Protein AF-A0A512BC53-F1 (afdb_monomer_lite)

Foldseek 3Di:
DDPVVVVVVVVCVVVVNLPVVVVLVVDVCSVVVVLVVVLVVLVPDPDDPVVSVVVSVVVVVSSVVSVVVVVVVVVVVVVCVVVPD

Sequence (85 aa):
MDTEKLEQIIDSISKGDTSLIEVFFKKPGGRKFFESLVLIVISRLPYEQEEKEDLFIAFRKALNKIEERIKHQKEGQKILQQVYG

Radius of gyration: 15.36 Å; chains: 1; bounding box: 41×29×39 Å

Structure (mmCIF, N/CA/C/O backbone):
data_AF-A0A512BC53-F1
#
_entry.id   AF-A0A512BC53-F1
#
loop_
_atom_site.group_PDB
_atom_site.id
_atom_site.type_symbol
_atom_site.label_atom_id
_atom_site.label_alt_id
_ato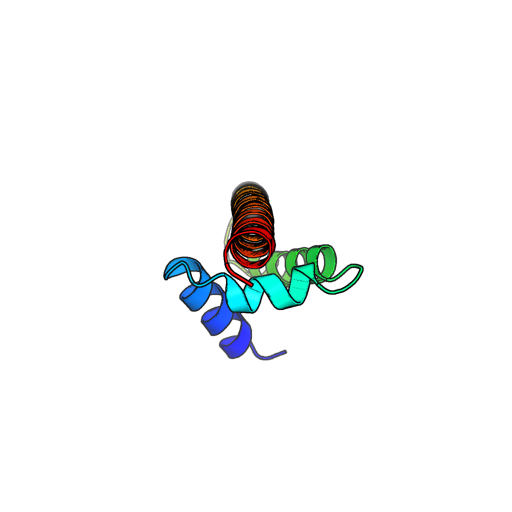m_site.label_comp_id
_atom_site.label_asym_id
_atom_site.label_entity_id
_atom_site.label_seq_id
_atom_site.pdbx_PDB_ins_code
_atom_site.Cartn_x
_atom_site.Cartn_y
_atom_site.Cartn_z
_atom_site.occupancy
_atom_site.B_iso_or_equiv
_atom_site.auth_seq_id
_atom_site.auth_comp_id
_atom_site.auth_asym_id
_atom_site.auth_atom_id
_atom_site.pdbx_PDB_model_num
ATOM 1 N N . MET A 1 1 ? -4.967 -15.425 -8.037 1.00 52.62 1 MET A N 1
ATOM 2 C CA . MET A 1 1 ? -5.498 -14.083 -7.728 1.00 52.62 1 MET A CA 1
ATOM 3 C C . MET A 1 1 ? -5.432 -13.322 -9.030 1.00 52.62 1 MET A C 1
ATOM 5 O O . MET A 1 1 ? -4.328 -13.055 -9.486 1.00 52.62 1 MET A O 1
ATOM 9 N N . ASP A 1 2 ? -6.582 -13.143 -9.672 1.00 56.69 2 ASP A N 1
ATOM 10 C CA . ASP A 1 2 ? -6.672 -12.622 -11.037 1.00 56.69 2 ASP A CA 1
ATOM 11 C C . ASP A 1 2 ? -6.183 -11.179 -11.099 1.00 56.69 2 ASP A C 1
ATOM 13 O O . ASP A 1 2 ? -6.522 -10.361 -10.241 1.00 56.69 2 ASP A O 1
ATOM 17 N N . THR A 1 3 ? -5.364 -10.880 -12.101 1.00 55.81 3 THR A N 1
ATOM 18 C CA . THR A 1 3 ? -4.823 -9.547 -12.397 1.00 55.81 3 THR A CA 1
ATOM 19 C C . THR A 1 3 ? -5.915 -8.479 -12.472 1.00 55.81 3 THR A C 1
ATOM 21 O O . THR A 1 3 ? -5.700 -7.372 -11.988 1.00 55.81 3 THR A O 1
ATOM 24 N N . GLU A 1 4 ? -7.117 -8.842 -12.925 1.00 64.06 4 GLU A N 1
ATOM 25 C CA . GLU A 1 4 ? -8.303 -7.972 -12.941 1.00 64.06 4 GLU A CA 1
ATOM 26 C C . GLU A 1 4 ? -8.662 -7.411 -11.557 1.00 64.06 4 GLU A C 1
ATOM 28 O O . GLU A 1 4 ? -9.015 -6.241 -11.423 1.00 64.06 4 GLU A O 1
ATOM 33 N N . LYS A 1 5 ? -8.529 -8.209 -10.487 1.00 65.38 5 LYS A N 1
ATOM 34 C CA . LYS A 1 5 ? -8.809 -7.730 -9.121 1.00 65.38 5 LYS A CA 1
ATOM 35 C C . LYS A 1 5 ? -7.775 -6.717 -8.654 1.00 65.38 5 LYS A C 1
ATOM 37 O O . LYS A 1 5 ? -8.100 -5.835 -7.866 1.00 65.38 5 LYS A O 1
ATOM 42 N N . LEU A 1 6 ? -6.532 -6.848 -9.109 1.00 65.75 6 LEU A N 1
ATOM 43 C CA . LEU A 1 6 ? -5.484 -5.895 -8.773 1.00 65.75 6 LEU A CA 1
ATOM 44 C C . LEU A 1 6 ? -5.672 -4.582 -9.539 1.00 65.75 6 LEU A C 1
ATOM 46 O O . LEU A 1 6 ? -5.536 -3.523 -8.937 1.00 65.75 6 LEU A O 1
ATOM 50 N N . GLU A 1 7 ? -6.042 -4.642 -10.818 1.00 68.56 7 GLU A N 1
ATOM 51 C CA . GLU A 1 7 ? -6.374 -3.453 -11.612 1.00 68.56 7 GLU A CA 1
ATOM 52 C C . GLU A 1 7 ? -7.542 -2.676 -11.006 1.00 68.56 7 GLU A C 1
ATOM 54 O O . GLU A 1 7 ? -7.442 -1.464 -10.842 1.00 68.56 7 GLU A O 1
ATOM 59 N N . GLN A 1 8 ? -8.597 -3.369 -10.567 1.00 69.75 8 GLN A N 1
ATOM 60 C CA . GLN A 1 8 ? -9.713 -2.741 -9.852 1.00 69.75 8 GLN A CA 1
ATOM 61 C C . GLN A 1 8 ? -9.260 -2.048 -8.562 1.00 69.75 8 GLN A C 1
ATOM 63 O O . GLN A 1 8 ? -9.702 -0.941 -8.266 1.00 69.75 8 GLN A O 1
ATOM 68 N N . ILE A 1 9 ? -8.345 -2.665 -7.806 1.00 68.69 9 ILE A N 1
ATOM 69 C CA . ILE A 1 9 ? -7.774 -2.048 -6.604 1.00 68.69 9 ILE A CA 1
ATOM 70 C C . ILE A 1 9 ? -6.991 -0.782 -6.979 1.00 68.69 9 ILE A C 1
ATOM 72 O O . ILE A 1 9 ? -7.206 0.257 -6.359 1.00 68.69 9 ILE A O 1
ATOM 76 N N . ILE A 1 10 ? -6.122 -0.834 -7.993 1.00 71.12 10 ILE A N 1
ATOM 77 C CA . ILE A 1 10 ? -5.320 0.318 -8.442 1.00 71.12 10 ILE A CA 1
ATOM 78 C C . ILE A 1 10 ? -6.215 1.459 -8.954 1.00 71.12 10 ILE A C 1
ATOM 80 O O . ILE A 1 10 ? -5.989 2.619 -8.602 1.00 71.12 10 ILE A O 1
ATOM 84 N N . ASP A 1 11 ? -7.249 1.147 -9.733 1.00 72.69 11 ASP A N 1
ATOM 85 C CA . ASP A 1 11 ? -8.204 2.124 -10.265 1.00 72.69 11 ASP A CA 1
ATOM 86 C C . ASP A 1 11 ? -9.018 2.797 -9.145 1.00 72.69 11 ASP A C 1
ATOM 88 O O . ASP A 1 11 ? -9.101 4.026 -9.086 1.00 72.69 11 ASP A O 1
ATOM 92 N N . SER A 1 12 ? -9.530 2.026 -8.178 1.00 70.06 12 SER A N 1
ATOM 93 C CA . SER A 1 12 ? -10.205 2.577 -6.994 1.00 70.06 12 SER A CA 1
ATOM 94 C C . SER A 1 12 ? -9.295 3.501 -6.181 1.00 70.06 12 SER A C 1
ATOM 96 O O . SER A 1 12 ? -9.713 4.597 -5.804 1.00 70.06 12 SER A O 1
ATOM 98 N N . ILE A 1 13 ? -8.030 3.119 -5.975 1.00 69.38 13 ILE A N 1
ATOM 99 C CA . ILE A 1 13 ? -7.045 3.962 -5.278 1.00 69.38 13 ILE A CA 1
ATOM 100 C C . ILE A 1 13 ? -6.815 5.270 -6.035 1.00 69.38 13 ILE A C 1
ATOM 102 O O . ILE A 1 13 ? -6.766 6.338 -5.423 1.00 69.38 13 ILE A O 1
ATOM 106 N N . SER A 1 14 ? -6.699 5.192 -7.360 1.00 67.94 14 SER A N 1
ATOM 107 C CA . SER A 1 14 ? -6.464 6.346 -8.234 1.00 67.94 14 SER A CA 1
ATOM 108 C C . SER A 1 14 ? -7.640 7.326 -8.209 1.00 67.94 14 SER A C 1
ATOM 110 O O . SER A 1 14 ? -7.442 8.537 -8.281 1.00 67.94 14 SER A O 1
ATOM 112 N N . LYS A 1 15 ? -8.860 6.817 -8.005 1.00 76.62 15 LYS A N 1
ATOM 113 C CA . LYS A 1 15 ? -10.085 7.606 -7.796 1.00 76.62 15 LYS A CA 1
ATOM 114 C C . LYS A 1 15 ? -10.236 8.138 -6.365 1.00 76.62 15 LYS A C 1
ATOM 116 O O . LYS A 1 15 ? -11.209 8.823 -6.059 1.00 76.62 15 LYS A O 1
ATOM 121 N N . GLY A 1 16 ? -9.274 7.854 -5.485 1.00 67.56 16 GLY A N 1
ATOM 122 C CA . GLY A 1 16 ? -9.282 8.293 -4.092 1.00 67.56 16 GLY A CA 1
ATOM 123 C C . GLY A 1 16 ? -10.191 7.471 -3.178 1.00 67.56 16 GLY A C 1
ATOM 124 O O . GLY A 1 16 ? -10.370 7.863 -2.022 1.00 67.56 16 GLY A O 1
ATOM 125 N N . ASP A 1 17 ? -10.731 6.350 -3.663 1.00 74.56 17 ASP A N 1
ATOM 126 C CA . ASP A 1 17 ? -11.488 5.395 -2.862 1.00 74.56 17 ASP A CA 1
ATOM 127 C C . ASP A 1 17 ? -10.519 4.499 -2.076 1.00 74.56 17 ASP A C 1
ATOM 129 O O . ASP A 1 17 ? -9.846 3.613 -2.608 1.00 74.56 17 ASP A O 1
ATOM 133 N N . THR A 1 18 ? -10.429 4.759 -0.774 1.00 74.62 18 THR A N 1
ATOM 134 C CA . THR A 1 18 ? -9.533 4.053 0.148 1.00 74.62 18 THR A CA 1
ATOM 135 C C . THR A 1 18 ? -10.183 2.827 0.793 1.00 74.62 18 THR A C 1
ATOM 137 O O . THR A 1 18 ? -9.495 2.087 1.501 1.00 74.62 18 THR A O 1
ATOM 140 N N . SER A 1 19 ? -11.469 2.564 0.528 1.00 75.62 19 SER A N 1
ATOM 141 C CA . SER A 1 19 ? -12.267 1.508 1.170 1.00 75.62 19 SER A CA 1
ATOM 142 C C . SER A 1 19 ? -11.682 0.114 0.938 1.00 75.62 19 SER A C 1
ATOM 144 O O . SER A 1 19 ? -11.608 -0.703 1.857 1.00 75.62 19 SER A O 1
ATOM 146 N N . LEU A 1 20 ? -11.214 -0.154 -0.287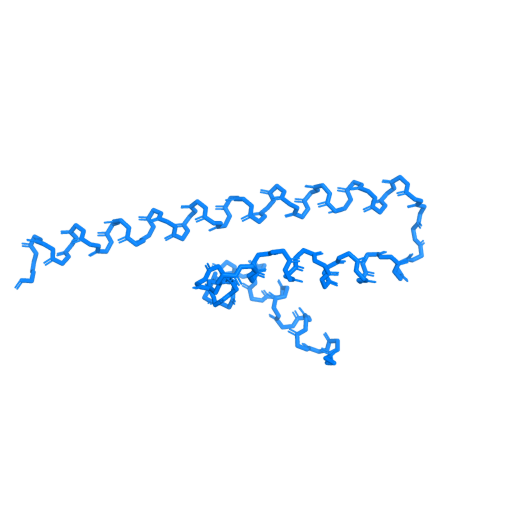 1.00 74.81 20 LEU A N 1
ATOM 147 C CA . LEU A 1 20 ? -10.617 -1.440 -0.663 1.00 74.81 20 LEU A CA 1
ATOM 148 C C . LEU A 1 20 ? -9.243 -1.659 -0.020 1.00 74.81 20 LEU A C 1
ATOM 150 O O . LEU A 1 20 ? -8.960 -2.761 0.451 1.00 74.81 20 LEU A O 1
ATOM 154 N N . ILE A 1 21 ? -8.411 -0.614 0.073 1.00 77.94 21 ILE A N 1
ATOM 155 C CA . ILE A 1 21 ? -7.139 -0.684 0.812 1.00 77.94 21 ILE A CA 1
ATOM 156 C C . ILE A 1 21 ? -7.395 -0.893 2.306 1.00 77.94 21 ILE A C 1
ATOM 158 O O . ILE A 1 21 ? -6.674 -1.642 2.967 1.00 77.94 21 ILE A O 1
ATOM 162 N N . GLU A 1 22 ? -8.429 -0.257 2.853 1.00 82.88 22 GLU A N 1
ATOM 163 C CA . GLU A 1 22 ? -8.741 -0.323 4.276 1.00 82.88 22 GLU A CA 1
ATOM 164 C C . GLU A 1 22 ? -8.931 -1.766 4.773 1.00 82.88 22 GLU A C 1
ATOM 166 O O . GLU A 1 22 ? -8.550 -2.100 5.898 1.00 82.88 22 GLU A O 1
ATOM 171 N N . VAL A 1 23 ? -9.475 -2.646 3.924 1.00 82.69 23 VAL A N 1
ATOM 172 C CA . VAL A 1 23 ? -9.642 -4.078 4.220 1.00 82.69 23 VAL A CA 1
ATOM 173 C C . VAL A 1 23 ? -8.296 -4.756 4.493 1.00 82.69 23 VAL A C 1
ATOM 175 O O . VAL A 1 23 ? -8.209 -5.607 5.382 1.00 82.69 23 VAL A O 1
ATOM 178 N N . PHE A 1 24 ? -7.239 -4.366 3.776 1.00 82.06 24 PHE A N 1
ATOM 179 C CA . PHE A 1 24 ? -5.889 -4.884 3.996 1.00 82.06 24 PHE A CA 1
ATOM 180 C C . PHE A 1 24 ? -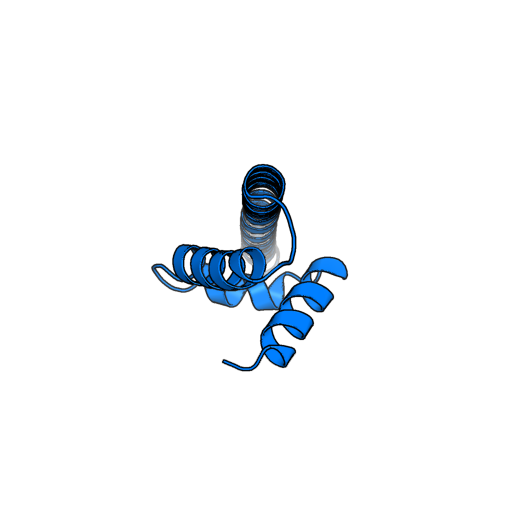5.281 -4.353 5.298 1.00 82.06 24 PHE A C 1
ATOM 182 O O . PHE A 1 24 ? -4.612 -5.108 5.999 1.00 82.06 24 PHE A O 1
ATOM 189 N N . PHE A 1 25 ? -5.548 -3.101 5.678 1.00 83.75 25 PHE A N 1
ATOM 190 C CA . PHE A 1 25 ? -5.042 -2.536 6.936 1.00 83.75 25 PHE A CA 1
ATOM 191 C C . PHE A 1 25 ? -5.765 -3.050 8.185 1.00 83.75 25 PHE A C 1
ATOM 193 O O . PHE A 1 25 ? -5.167 -3.123 9.254 1.00 83.75 25 PHE A O 1
ATOM 200 N N . LYS A 1 26 ? -7.037 -3.452 8.070 1.00 83.38 26 LYS A N 1
ATOM 201 C CA . LYS A 1 26 ? -7.801 -4.032 9.192 1.00 83.38 26 LYS A CA 1
ATOM 202 C C . LYS A 1 26 ? -7.290 -5.409 9.628 1.00 83.38 26 LYS A C 1
ATOM 204 O O . LYS A 1 26 ? -7.566 -5.823 10.751 1.00 83.38 26 LYS A O 1
ATOM 209 N N . LYS A 1 27 ? -6.585 -6.139 8.757 1.00 84.69 27 LYS A N 1
ATOM 210 C CA . LYS A 1 27 ? -6.109 -7.500 9.037 1.00 84.69 27 LYS A 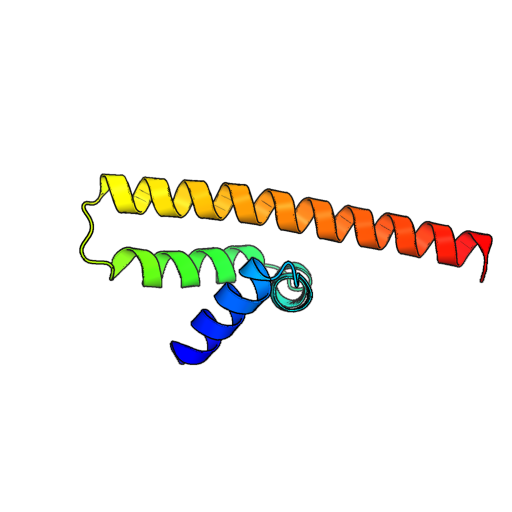CA 1
ATOM 211 C C . LYS A 1 27 ? -4.653 -7.482 9.515 1.00 84.69 27 LYS A C 1
ATOM 213 O O . LYS A 1 27 ? -3.818 -6.856 8.859 1.00 84.69 27 LYS A O 1
ATOM 218 N N . PRO A 1 28 ? -4.299 -8.221 10.583 1.00 83.31 28 PRO A N 1
ATOM 219 C CA 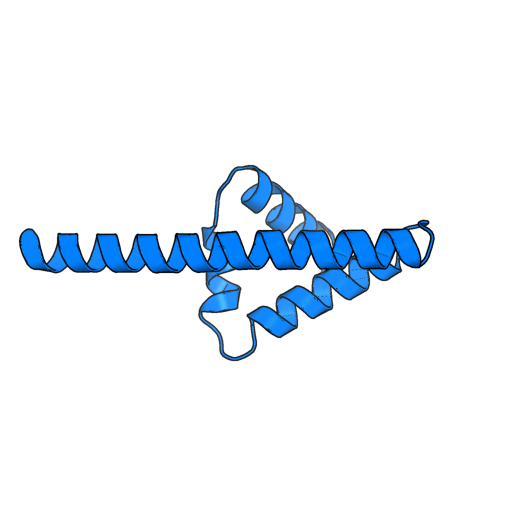. PRO A 1 28 ? -2.904 -8.430 10.958 1.00 83.31 28 PRO A CA 1
ATOM 220 C C . PRO A 1 28 ? -2.086 -8.935 9.762 1.00 83.31 28 PRO A C 1
ATOM 222 O O . PRO A 1 28 ? -2.451 -9.915 9.120 1.00 83.31 28 PRO A O 1
ATOM 225 N N . GLY A 1 29 ? -1.004 -8.231 9.422 1.00 86.88 29 GLY A N 1
ATOM 226 C CA . GLY A 1 29 ? -0.144 -8.575 8.284 1.00 86.88 29 GLY A CA 1
ATOM 227 C C . GLY A 1 29 ? -0.706 -8.246 6.892 1.00 86.88 29 GLY A C 1
ATOM 228 O O . GLY A 1 29 ? 0.023 -8.389 5.912 1.00 86.88 29 GLY A O 1
ATOM 229 N N . GLY A 1 30 ? -1.942 -7.747 6.771 1.00 88.00 30 GLY A N 1
ATOM 230 C CA . GLY A 1 30 ? -2.559 -7.471 5.469 1.00 88.00 30 GLY A CA 1
ATOM 231 C C . GLY A 1 30 ? -1.838 -6.380 4.669 1.00 88.00 30 GLY A C 1
ATOM 232 O O . GLY A 1 30 ? -1.741 -6.481 3.448 1.00 88.00 30 GLY A O 1
ATOM 233 N N . ARG A 1 31 ? -1.205 -5.414 5.350 1.00 89.44 31 ARG A N 1
ATOM 234 C CA . ARG A 1 31 ? -0.283 -4.455 4.724 1.00 89.44 31 ARG A CA 1
ATOM 235 C C . ARG A 1 31 ? 0.885 -5.148 4.011 1.00 89.44 31 ARG A C 1
ATOM 237 O O . ARG A 1 31 ? 1.114 -4.896 2.834 1.00 89.44 31 ARG A O 1
ATOM 244 N N . LYS A 1 32 ? 1.607 -6.032 4.708 1.00 90.19 32 LYS A N 1
ATOM 245 C CA . LYS A 1 32 ? 2.746 -6.772 4.131 1.00 90.19 32 LYS A CA 1
ATOM 246 C C . LYS A 1 32 ? 2.305 -7.682 2.989 1.00 90.19 32 LYS A C 1
ATOM 248 O O . LYS A 1 32 ? 3.028 -7.840 2.010 1.00 90.19 32 LYS A O 1
ATOM 253 N N . PHE A 1 33 ? 1.112 -8.263 3.104 1.00 89.31 33 PHE A N 1
ATOM 254 C CA . PHE A 1 33 ? 0.514 -9.042 2.028 1.00 89.31 33 PHE A CA 1
ATOM 255 C C . PHE A 1 33 ? 0.286 -8.181 0.778 1.00 89.31 33 PHE A C 1
ATOM 257 O O . PHE A 1 33 ? 0.702 -8.571 -0.308 1.00 89.31 33 PHE A O 1
ATOM 264 N N . PHE A 1 34 ? -0.283 -6.982 0.929 1.00 87.88 34 PHE A N 1
ATOM 265 C CA . PHE A 1 34 ? -0.480 -6.060 -0.190 1.00 87.88 34 PHE A CA 1
ATOM 266 C C . PHE A 1 34 ? 0.845 -5.589 -0.808 1.00 87.88 34 PHE A C 1
ATOM 268 O O . PHE A 1 34 ? 0.991 -5.621 -2.028 1.00 87.88 34 PHE A O 1
ATOM 275 N N . GLU A 1 35 ? 1.842 -5.253 0.017 1.00 91.25 35 GLU A N 1
ATOM 276 C CA . GLU A 1 35 ? 3.200 -4.940 -0.454 1.00 91.25 35 GLU A CA 1
ATOM 277 C C . GLU A 1 35 ? 3.800 -6.102 -1.268 1.00 91.25 35 GLU A C 1
ATOM 279 O O . GLU A 1 35 ? 4.375 -5.878 -2.330 1.00 91.25 35 GLU A O 1
ATOM 284 N N . SER A 1 36 ? 3.596 -7.349 -0.832 1.00 91.00 36 SER A N 1
ATOM 285 C CA . SER A 1 36 ? 4.091 -8.542 -1.535 1.00 91.00 36 SER A CA 1
ATOM 286 C C . SER A 1 36 ? 3.412 -8.749 -2.893 1.00 91.00 36 SER A C 1
ATOM 288 O O . SER A 1 36 ? 4.073 -9.098 -3.869 1.00 91.00 36 SER A O 1
ATOM 290 N N . LEU A 1 37 ? 2.099 -8.513 -2.982 1.00 87.06 37 LEU A N 1
ATOM 291 C CA . LEU A 1 37 ? 1.355 -8.603 -4.242 1.00 87.06 37 LEU A CA 1
ATOM 292 C C . LEU A 1 37 ? 1.854 -7.583 -5.266 1.00 87.06 37 LEU A C 1
ATOM 294 O O . LEU A 1 37 ? 2.068 -7.925 -6.429 1.00 87.06 37 LEU A O 1
ATOM 298 N N . VAL A 1 38 ? 2.075 -6.345 -4.826 1.00 87.44 38 VAL A N 1
ATOM 299 C CA . VAL A 1 38 ? 2.590 -5.281 -5.691 1.00 87.44 38 VAL A CA 1
ATOM 300 C C . VAL A 1 38 ? 4.023 -5.574 -6.127 1.00 87.44 38 VAL A C 1
ATOM 302 O O . VAL A 1 38 ? 4.340 -5.391 -7.299 1.00 87.44 38 VAL A O 1
ATOM 305 N N . LEU A 1 39 ? 4.866 -6.116 -5.243 1.00 90.25 39 LEU A N 1
ATOM 306 C CA . LEU A 1 39 ? 6.224 -6.535 -5.598 1.00 90.25 39 LEU A CA 1
ATOM 307 C C . LEU A 1 39 ? 6.224 -7.604 -6.707 1.00 90.25 39 LEU A C 1
ATOM 309 O O . LEU A 1 39 ? 6.988 -7.494 -7.664 1.00 90.25 39 LEU A O 1
ATOM 313 N N . ILE A 1 40 ? 5.331 -8.602 -6.628 1.00 88.69 40 ILE A N 1
ATOM 314 C CA . ILE A 1 40 ? 5.166 -9.621 -7.682 1.00 88.69 40 ILE A CA 1
ATOM 315 C C . ILE A 1 40 ? 4.810 -8.964 -9.020 1.00 88.69 40 ILE A C 1
ATOM 317 O O . ILE A 1 40 ? 5.333 -9.367 -10.057 1.00 88.69 40 ILE A O 1
ATOM 321 N N . VAL A 1 41 ? 3.953 -7.945 -9.016 1.00 86.56 41 VAL A N 1
ATOM 322 C CA . VAL A 1 41 ? 3.548 -7.246 -10.244 1.00 86.56 41 VAL A CA 1
ATOM 323 C C . VAL A 1 41 ? 4.685 -6.412 -10.813 1.00 86.56 41 VAL A C 1
ATOM 325 O O . VAL A 1 41 ? 5.009 -6.574 -11.986 1.00 86.56 41 VAL A O 1
ATOM 328 N N . ILE A 1 42 ? 5.350 -5.607 -9.983 1.00 87.19 42 ILE A N 1
ATOM 329 C CA . ILE A 1 42 ? 6.505 -4.796 -10.390 1.00 87.19 42 ILE A CA 1
ATOM 330 C C . ILE A 1 42 ? 7.617 -5.683 -10.962 1.00 87.19 42 ILE A C 1
ATOM 332 O O . ILE A 1 42 ? 8.202 -5.352 -11.992 1.00 87.19 42 ILE A O 1
ATOM 336 N N . SER A 1 43 ? 7.868 -6.850 -10.357 1.00 88.62 43 SER A N 1
ATOM 337 C CA . SER A 1 43 ? 8.912 -7.774 -10.820 1.00 88.62 43 SER A CA 1
ATOM 338 C C . SER A 1 43 ? 8.710 -8.257 -12.263 1.00 88.62 43 SER A C 1
ATOM 340 O O . SER A 1 43 ? 9.690 -8.531 -12.956 1.00 88.62 43 SER A O 1
ATOM 342 N N . ARG A 1 44 ? 7.453 -8.309 -12.731 1.00 88.75 44 ARG A N 1
ATOM 343 C CA . ARG A 1 44 ? 7.070 -8.760 -14.078 1.00 88.75 44 ARG A CA 1
ATOM 344 C C . ARG A 1 44 ? 7.106 -7.655 -15.131 1.00 88.75 44 ARG A C 1
ATOM 346 O O . ARG A 1 44 ? 6.943 -7.959 -16.309 1.00 88.75 44 ARG A O 1
ATOM 353 N N . LEU A 1 45 ? 7.289 -6.396 -14.734 1.00 84.94 45 LEU A N 1
ATOM 354 C CA . LEU A 1 45 ? 7.359 -5.286 -15.680 1.00 84.94 45 LEU A CA 1
ATOM 355 C C . LEU A 1 45 ? 8.685 -5.337 -16.461 1.00 84.94 45 LEU A C 1
ATOM 357 O O . LEU A 1 45 ? 9.713 -5.721 -15.891 1.00 84.94 45 LEU A O 1
ATOM 361 N N . PRO A 1 46 ? 8.695 -4.952 -17.747 1.00 92.31 46 PRO A N 1
ATOM 362 C CA . PRO A 1 46 ? 9.899 -4.926 -18.576 1.00 92.31 46 PRO A CA 1
ATOM 363 C C . PRO A 1 46 ? 10.734 -3.659 -18.305 1.00 92.31 46 PRO A C 1
ATOM 365 O O . PRO A 1 46 ? 11.077 -2.930 -19.228 1.00 92.31 46 PRO A O 1
ATOM 368 N N . TYR A 1 47 ? 11.003 -3.384 -17.030 1.00 89.75 47 TYR A N 1
ATOM 369 C CA . TYR A 1 47 ? 11.810 -2.259 -16.554 1.00 89.75 47 TYR A CA 1
ATOM 370 C C . TYR A 1 47 ? 13.128 -2.751 -15.968 1.00 89.75 47 TYR A C 1
ATOM 372 O O . TYR A 1 47 ? 13.221 -3.905 -15.517 1.00 89.75 47 TYR A O 1
ATOM 380 N N . GLU A 1 48 ? 14.116 -1.864 -15.938 1.00 95.00 48 GLU A N 1
ATOM 381 C CA . GLU A 1 48 ? 15.387 -2.126 -15.275 1.00 95.00 48 GLU A CA 1
ATOM 382 C C . GLU A 1 48 ? 15.188 -2.283 -13.761 1.00 95.00 48 GLU A C 1
ATOM 384 O O . GLU A 1 48 ? 14.184 -1.859 -13.178 1.00 95.00 48 GLU A O 1
ATOM 389 N N . GLN A 1 49 ? 16.142 -2.940 -13.100 1.00 91.75 49 GLN A N 1
ATOM 390 C CA . GLN A 1 49 ? 16.037 -3.234 -11.668 1.00 91.75 49 GLN A CA 1
ATOM 391 C C . GLN A 1 49 ? 15.898 -1.957 -10.819 1.00 91.75 49 GLN A C 1
ATOM 393 O O . GLN A 1 49 ? 15.089 -1.930 -9.893 1.00 91.75 49 GLN A O 1
ATOM 398 N N . GLU A 1 50 ? 16.633 -0.898 -11.162 1.00 94.12 50 GLU A N 1
ATOM 399 C CA . GLU A 1 50 ? 16.579 0.399 -10.472 1.00 94.12 50 GLU A CA 1
ATOM 400 C C . GLU A 1 50 ? 15.181 1.034 -10.565 1.00 94.12 50 GLU A C 1
ATOM 402 O O . GLU A 1 50 ? 14.590 1.411 -9.555 1.00 94.12 50 GLU A O 1
ATOM 407 N N . GLU A 1 51 ? 14.578 1.031 -11.757 1.00 88.62 51 GLU A N 1
ATOM 408 C CA . GLU A 1 51 ? 13.228 1.563 -11.981 1.00 88.62 51 GLU A CA 1
ATOM 409 C C . GLU A 1 51 ? 12.164 0.781 -11.193 1.00 88.62 51 GLU A C 1
ATOM 411 O O . GLU A 1 51 ? 11.202 1.349 -10.669 1.00 88.62 51 GLU A O 1
ATOM 416 N N . LYS A 1 52 ? 12.332 -0.541 -11.067 1.00 88.94 52 LYS A N 1
ATOM 417 C CA . LYS A 1 52 ? 11.451 -1.394 -10.254 1.00 88.94 52 LYS A CA 1
ATOM 418 C C . LYS A 1 52 ? 11.539 -1.054 -8.769 1.00 88.94 52 LYS A C 1
ATOM 420 O O . LYS A 1 52 ? 10.512 -1.024 -8.084 1.00 88.94 52 LYS A O 1
ATOM 425 N N . GLU A 1 53 ? 12.743 -0.803 -8.265 1.00 92.38 53 GLU A N 1
ATOM 426 C CA . GLU A 1 53 ? 12.958 -0.388 -6.878 1.00 92.38 53 GLU A CA 1
ATOM 427 C C . GLU A 1 53 ? 12.321 0.975 -6.605 1.00 92.38 53 GLU A C 1
ATOM 429 O O . GLU A 1 53 ? 11.570 1.115 -5.632 1.00 92.38 53 GLU A O 1
ATOM 434 N N . ASP A 1 54 ? 12.510 1.936 -7.508 1.00 91.56 54 ASP A N 1
ATOM 435 C CA . ASP A 1 54 ? 11.892 3.258 -7.426 1.00 91.56 54 ASP A CA 1
ATOM 436 C C . ASP A 1 54 ? 10.362 3.188 -7.421 1.00 91.56 54 ASP A C 1
ATOM 438 O O . ASP A 1 54 ? 9.709 3.825 -6.584 1.00 91.56 54 ASP A O 1
ATOM 442 N N . LEU A 1 55 ? 9.769 2.359 -8.287 1.00 89.12 55 LEU A N 1
ATOM 443 C CA . LEU A 1 55 ? 8.324 2.119 -8.307 1.00 89.12 55 LEU A CA 1
ATOM 444 C C . LEU A 1 55 ? 7.824 1.550 -6.978 1.00 89.12 55 LEU A C 1
ATOM 446 O O . LEU A 1 55 ? 6.798 1.996 -6.453 1.00 89.12 55 LEU A O 1
ATOM 450 N N . PHE A 1 56 ? 8.548 0.592 -6.398 1.00 90.75 56 PHE A N 1
ATOM 451 C CA . PHE A 1 56 ? 8.160 0.006 -5.119 1.00 90.75 56 PHE A CA 1
ATOM 452 C C . PHE A 1 56 ? 8.295 1.007 -3.962 1.00 90.75 56 PHE A C 1
ATOM 454 O O . PHE A 1 56 ? 7.420 1.081 -3.092 1.00 90.75 56 PHE A O 1
ATOM 461 N N . ILE A 1 57 ? 9.342 1.837 -3.966 1.00 91.75 57 ILE A N 1
ATOM 462 C CA . ILE A 1 57 ? 9.525 2.927 -2.999 1.00 91.75 57 ILE A CA 1
ATOM 463 C C . ILE A 1 57 ? 8.389 3.949 -3.120 1.00 91.75 57 ILE A C 1
ATOM 465 O O . ILE A 1 57 ? 7.801 4.343 -2.105 1.00 91.75 57 ILE A O 1
ATOM 469 N N . ALA A 1 58 ? 8.052 4.372 -4.341 1.00 87.94 58 ALA A N 1
ATOM 470 C CA . ALA A 1 58 ? 6.958 5.301 -4.606 1.00 87.94 58 ALA A CA 1
ATOM 471 C C . ALA A 1 58 ? 5.615 4.735 -4.124 1.00 87.94 58 ALA A C 1
ATOM 473 O O . ALA A 1 58 ? 4.866 5.424 -3.422 1.00 87.94 58 ALA A O 1
ATOM 474 N N . PHE A 1 59 ? 5.355 3.456 -4.400 1.00 89.00 59 PHE A N 1
ATOM 475 C CA . PHE A 1 59 ? 4.185 2.746 -3.897 1.00 89.00 59 PHE A CA 1
ATOM 476 C C . PHE A 1 59 ? 4.124 2.742 -2.363 1.00 89.00 59 PHE A C 1
ATOM 478 O O . PHE A 1 59 ? 3.101 3.124 -1.795 1.00 89.00 59 PHE A O 1
ATOM 485 N N . ARG A 1 60 ? 5.212 2.389 -1.661 1.00 90.94 60 ARG A N 1
ATOM 486 C CA . ARG A 1 60 ? 5.229 2.394 -0.184 1.00 90.94 60 ARG A CA 1
ATOM 487 C C . ARG A 1 60 ? 4.964 3.783 0.396 1.00 90.94 60 ARG A C 1
ATOM 489 O O . ARG A 1 60 ? 4.248 3.898 1.392 1.00 90.94 60 ARG A O 1
ATOM 496 N N . LYS A 1 61 ? 5.499 4.838 -0.228 1.00 89.19 61 LYS A N 1
ATOM 497 C CA . LYS A 1 61 ? 5.219 6.231 0.162 1.00 89.19 61 LYS A CA 1
ATOM 498 C C . LYS A 1 61 ? 3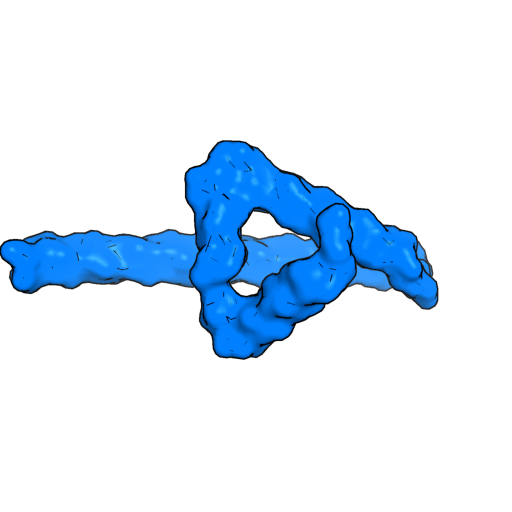.736 6.570 -0.004 1.00 89.19 61 LYS A C 1
ATOM 500 O O . LYS A 1 61 ? 3.153 7.168 0.899 1.00 89.19 61 LYS A O 1
ATOM 505 N N . ALA A 1 62 ? 3.117 6.179 -1.118 1.00 85.94 62 ALA A N 1
ATOM 506 C CA . ALA A 1 62 ? 1.682 6.368 -1.330 1.00 85.94 62 ALA A CA 1
ATOM 507 C C . ALA A 1 62 ? 0.851 5.579 -0.305 1.00 85.94 62 ALA A C 1
ATOM 509 O O . ALA A 1 62 ? -0.076 6.126 0.291 1.00 85.94 62 ALA A O 1
ATOM 510 N N . LEU A 1 63 ? 1.235 4.330 -0.031 1.00 87.81 63 LEU A N 1
ATOM 511 C CA . LEU A 1 63 ? 0.551 3.464 0.923 1.00 87.81 63 LEU A CA 1
ATOM 512 C C . LEU A 1 63 ? 0.550 4.050 2.343 1.00 87.81 63 LEU A C 1
ATOM 514 O O . LEU A 1 63 ? -0.483 4.020 3.007 1.00 87.81 63 LEU A O 1
ATOM 518 N N . ASN A 1 64 ? 1.666 4.646 2.781 1.00 89.88 64 ASN A N 1
ATOM 519 C CA . ASN A 1 64 ? 1.748 5.348 4.069 1.00 89.88 64 ASN A CA 1
ATOM 520 C C . ASN A 1 64 ? 0.750 6.507 4.158 1.00 89.88 64 ASN A C 1
ATOM 522 O O . ASN A 1 64 ? 0.003 6.596 5.127 1.00 89.88 64 ASN A O 1
ATOM 526 N N . LYS A 1 65 ? 0.688 7.353 3.122 1.00 87.12 65 LYS A N 1
ATOM 527 C CA . LYS A 1 65 ? -0.254 8.484 3.085 1.00 87.12 65 LYS A CA 1
ATOM 528 C C . LYS A 1 65 ? -1.708 8.018 3.160 1.00 87.12 65 LYS A C 1
ATOM 530 O O . LYS A 1 65 ? -2.539 8.662 3.796 1.00 87.12 65 LYS A O 1
ATOM 535 N N . ILE A 1 66 ? -2.028 6.900 2.508 1.00 85.25 66 ILE A N 1
ATOM 536 C CA . ILE A 1 66 ? -3.376 6.325 2.535 1.00 85.25 66 ILE A CA 1
ATOM 537 C C . ILE A 1 66 ? -3.703 5.771 3.927 1.00 85.25 66 ILE A C 1
ATOM 539 O O . ILE A 1 66 ? -4.806 5.997 4.423 1.00 85.25 66 ILE A O 1
ATOM 543 N N . GLU A 1 67 ? -2.756 5.093 4.577 1.00 87.12 67 GLU A N 1
ATOM 544 C CA . GLU A 1 67 ? -2.928 4.587 5.943 1.00 87.12 67 GLU A CA 1
ATOM 545 C C . GLU A 1 67 ? -3.169 5.722 6.949 1.00 87.12 67 GLU A C 1
ATOM 547 O O . GLU A 1 67 ? -4.115 5.659 7.737 1.00 87.12 67 GLU A O 1
ATOM 552 N N . GLU A 1 68 ? -2.383 6.798 6.869 1.00 87.94 68 GLU A N 1
ATOM 553 C CA . GLU A 1 68 ? -2.575 8.006 7.680 1.00 87.94 68 GLU A CA 1
ATOM 554 C C . GLU A 1 68 ? -3.947 8.641 7.435 1.00 87.94 68 GLU A C 1
ATOM 556 O O . GLU A 1 68 ? -4.679 8.931 8.383 1.00 87.94 68 GLU A O 1
ATOM 561 N N . ARG A 1 69 ? -4.353 8.790 6.166 1.00 85.12 69 ARG A N 1
ATOM 562 C CA . ARG A 1 69 ? -5.670 9.338 5.809 1.00 85.12 69 ARG A CA 1
ATOM 563 C C . ARG A 1 69 ? -6.812 8.516 6.407 1.00 85.12 69 ARG A C 1
ATOM 565 O O . ARG A 1 69 ? -7.739 9.091 6.972 1.00 85.12 69 ARG A O 1
ATOM 572 N N . ILE A 1 70 ? -6.741 7.188 6.313 1.00 84.00 70 ILE A N 1
ATOM 573 C CA . ILE A 1 70 ? -7.733 6.275 6.901 1.00 84.00 70 ILE A CA 1
ATOM 574 C C . ILE A 1 70 ? -7.779 6.436 8.424 1.00 84.00 70 ILE A C 1
ATOM 576 O O . ILE A 1 70 ? -8.863 6.469 9.013 1.00 84.00 70 ILE A O 1
ATOM 580 N N . LYS A 1 71 ? -6.615 6.537 9.075 1.00 85.44 71 LYS A N 1
ATOM 581 C CA . LYS A 1 71 ? -6.527 6.729 10.525 1.00 85.44 71 LYS A CA 1
ATOM 582 C C . LYS A 1 71 ? -7.213 8.030 10.948 1.00 85.44 71 LYS A C 1
ATOM 584 O O . LYS A 1 71 ? -8.086 7.991 11.813 1.00 85.44 71 LYS A O 1
ATOM 589 N N . HIS A 1 72 ? -6.911 9.138 10.276 1.00 85.12 72 HIS A N 1
ATOM 590 C CA . HIS A 1 72 ? -7.529 10.435 10.554 1.00 85.12 72 HIS A CA 1
ATOM 591 C C . HIS A 1 72 ? -9.035 10.463 10.268 1.00 85.12 72 HIS A C 1
ATOM 593 O O . HIS A 1 72 ? -9.795 11.040 11.042 1.00 85.12 72 HIS A O 1
ATOM 599 N N . GLN A 1 73 ? -9.501 9.797 9.205 1.00 82.25 73 GLN A N 1
ATOM 600 C CA . GLN A 1 73 ? -10.938 9.668 8.932 1.00 82.25 73 GLN A CA 1
ATOM 601 C C . GLN A 1 73 ? -11.673 8.943 10.068 1.00 82.25 73 GLN A C 1
ATOM 603 O O . GLN A 1 73 ? -12.747 9.381 10.479 1.00 82.25 73 GLN A O 1
ATOM 608 N N . LYS A 1 74 ? -11.088 7.874 10.621 1.00 81.50 74 LYS A N 1
ATOM 609 C CA . LYS A 1 74 ? -11.663 7.158 11.771 1.00 81.50 74 LYS A CA 1
ATOM 610 C C . LYS A 1 74 ? -11.657 7.982 13.047 1.00 81.50 74 LYS A C 1
ATOM 612 O O . LYS A 1 74 ? -12.619 7.923 13.805 1.00 81.50 74 LYS A O 1
ATOM 617 N N . GLU A 1 75 ? -10.578 8.713 13.305 1.00 83.06 75 GLU A N 1
ATOM 618 C CA . GLU A 1 75 ? -10.495 9.630 14.444 1.00 83.06 75 GLU A CA 1
ATOM 619 C C . GLU A 1 75 ? -11.589 10.702 14.351 1.00 83.06 75 GLU A C 1
ATOM 621 O O . GLU A 1 75 ? -12.349 10.875 15.301 1.00 83.06 75 GLU A O 1
ATOM 626 N N . GLY A 1 76 ? -11.758 11.327 13.181 1.00 79.38 76 GLY A N 1
ATOM 627 C CA . GLY A 1 76 ? -12.837 12.285 12.930 1.00 79.38 76 GLY A CA 1
ATOM 628 C C . GLY A 1 76 ? -14.234 11.684 13.119 1.00 79.38 76 GLY A C 1
ATOM 629 O O . GLY A 1 76 ? -15.078 12.286 13.778 1.00 79.38 76 GLY A O 1
ATOM 630 N N . GLN A 1 77 ? -14.477 10.467 12.617 1.00 80.44 77 GLN A N 1
ATOM 631 C CA . GLN A 1 77 ? -15.752 9.766 12.821 1.00 80.44 77 GLN A CA 1
ATOM 632 C C . GLN A 1 77 ? -16.031 9.451 14.295 1.00 80.44 77 GLN A C 1
ATOM 634 O O . GLN A 1 77 ? -17.168 9.603 14.737 1.00 80.44 77 GLN A O 1
ATOM 639 N N . LYS A 1 78 ? -15.015 9.047 15.068 1.00 80.06 78 LYS A N 1
ATOM 640 C CA . LYS A 1 78 ? -15.163 8.808 16.512 1.00 80.06 78 LYS A CA 1
ATOM 641 C C . LYS A 1 78 ? -15.544 10.082 17.259 1.00 80.06 78 LYS A C 1
ATOM 643 O O . LYS A 1 78 ? -16.427 10.030 18.106 1.00 80.06 78 LYS A O 1
ATOM 648 N N . ILE A 1 79 ? -14.916 11.210 16.927 1.00 75.94 79 ILE A N 1
ATOM 649 C CA . ILE A 1 79 ? -15.246 12.509 17.529 1.00 75.94 79 ILE A CA 1
ATOM 650 C C . ILE A 1 79 ? -16.694 12.887 17.203 1.00 75.94 79 ILE A C 1
ATOM 652 O O . ILE A 1 79 ? -17.450 13.241 18.100 1.00 75.94 79 ILE A O 1
ATOM 656 N N . LEU A 1 80 ? -17.114 12.755 15.941 1.00 74.12 80 LEU A N 1
ATOM 657 C CA . LEU A 1 80 ? -18.494 13.047 15.543 1.00 74.12 80 LEU A CA 1
ATOM 658 C C . LEU A 1 80 ? -19.511 12.144 16.256 1.00 74.12 80 LEU A C 1
ATOM 660 O O . LEU A 1 80 ? -20.538 12.644 16.702 1.00 74.12 80 LEU A O 1
ATOM 664 N N . GLN A 1 81 ? -19.218 10.850 16.423 1.00 69.94 81 GLN A N 1
ATOM 665 C CA . GLN A 1 81 ? -20.062 9.945 17.212 1.00 69.94 81 GLN A CA 1
ATOM 666 C C . GLN A 1 81 ? -20.132 10.330 18.691 1.00 69.94 81 GLN A C 1
ATOM 668 O O . GLN A 1 81 ? -21.181 10.173 19.292 1.00 69.94 81 GLN A O 1
ATOM 673 N N . GLN A 1 82 ? -19.046 10.827 19.282 1.00 69.50 82 GLN A N 1
ATOM 674 C CA . GLN A 1 82 ? -19.041 11.264 20.682 1.00 69.50 82 GLN A CA 1
ATOM 675 C C . GLN A 1 82 ? -19.776 12.592 20.904 1.00 69.50 82 GLN A C 1
ATOM 677 O O . GLN A 1 82 ? -20.248 12.843 22.007 1.00 69.50 82 GLN A O 1
ATOM 682 N N . VAL A 1 83 ? -19.826 13.460 19.889 1.00 71.62 83 VAL A N 1
ATOM 683 C CA . VAL A 1 83 ? -20.446 14.794 19.980 1.00 71.62 83 VAL A CA 1
ATOM 684 C C . VAL A 1 83 ? -21.927 14.772 19.592 1.00 71.62 83 VAL A C 1
ATOM 686 O O . VAL A 1 83 ? -22.709 15.531 20.159 1.00 71.62 83 VAL A O 1
ATOM 689 N N . TYR A 1 84 ? -22.314 13.935 18.627 1.00 65.62 84 TYR A N 1
ATOM 690 C CA . TYR A 1 84 ? -23.658 13.926 18.035 1.00 65.62 84 TYR A CA 1
ATOM 691 C C . TYR A 1 84 ? -24.427 12.605 18.206 1.00 65.62 84 TYR A C 1
ATOM 693 O O . TYR A 1 84 ? -25.556 12.518 17.722 1.00 65.62 84 TYR A O 1
ATOM 701 N N . GLY A 1 85 ? -23.827 11.581 18.821 1.00 56.62 85 GLY A N 1
ATOM 702 C CA . GLY A 1 85 ? -24.457 10.285 19.109 1.00 56.62 85 GLY A CA 1
ATOM 703 C C . GLY A 1 85 ? -24.848 10.161 20.571 1.00 56.62 85 GLY A C 1
ATOM 704 O O . GLY A 1 85 ? -25.984 9.702 20.816 1.00 56.62 85 GLY A O 1
#

Secondary structure (DSSP, 8-state):
--HHHHHHHHHHHHTT--HHHHHHHHSTTHHHHHHHHHHHHHHTSSS-HHHHHHHHHHHHHHHHHHHHHHHHHHHHHHHHHHHH-

Organism: NCBI:txid670293

pLDDT: mean 81.18, std 9.95, range [52.62, 95.0]